Protein AF-A0A2W4PIM4-F1 (afdb_monomer)

pLDDT: mean 77.92, std 16.4, range [38.91, 94.19]

Nearest PDB structures (foldseek):
  1fr5-assembly1_B  TM=5.015E-01  e=7.555E-01  Enterobacteria phage fr
  3u0k-assembly1_A  TM=6.642E-01  e=1.536E+00  Entacmaea quadricolor
  5k36-assembly1_K  TM=4.890E-01  e=4.902E+00  Saccharomyces cerevisiae S288C

Radius of gyration: 30.77 Å; Cα contacts (8 Å, |Δi|>4): 155; chains: 1; bounding box: 42×58×90 Å

Secondary structure (DSSP, 8-state):
--SEE-SS-GGGGPEEEEPPPBTTBEEEEEEEEEEETTEEEEEEEEEEE-HHHHHTTTT-HHHHHHHHHHHHHHHHHHHHHHHHTEEEE--SSSPEEEEPPP---------------------------------

Structure (mmCIF, N/CA/C/O backbone):
data_AF-A0A2W4PIM4-F1
#
_entry.id   AF-A0A2W4PIM4-F1
#
loop_
_atom_site.group_PDB
_atom_site.id
_atom_site.type_symbol
_atom_site.label_atom_id
_atom_site.label_alt_id
_atom_site.label_comp_id
_atom_site.label_asym_id
_atom_site.label_entity_id
_atom_site.label_seq_id
_atom_site.pdbx_PDB_ins_code
_atom_site.Cartn_x
_atom_site.Cartn_y
_atom_site.Cartn_z
_atom_site.occupancy
_atom_site.B_iso_or_equiv
_atom_site.auth_seq_id
_atom_site.auth_comp_id
_atom_site.auth_asym_id
_atom_site.auth_atom_id
_atom_site.pdbx_PDB_model_num
ATOM 1 N N . MET A 1 1 ? -0.763 -4.754 21.483 1.00 58.66 1 MET A N 1
ATOM 2 C CA . MET A 1 1 ? -1.785 -4.996 20.444 1.00 58.66 1 MET A CA 1
ATOM 3 C C . MET A 1 1 ? -1.161 -4.667 19.103 1.00 58.66 1 MET A C 1
ATOM 5 O O . MET A 1 1 ? -0.475 -3.650 19.053 1.00 58.66 1 MET A O 1
ATOM 9 N N . PRO A 1 2 ? -1.316 -5.518 18.079 1.00 78.12 2 PRO A N 1
ATOM 10 C CA . PRO A 1 2 ? -0.790 -5.225 16.750 1.00 78.12 2 PRO A CA 1
ATOM 11 C C . PRO A 1 2 ? -1.452 -3.960 16.178 1.00 78.12 2 PRO A C 1
ATOM 13 O O . PRO A 1 2 ? -2.628 -3.700 16.434 1.00 78.12 2 PRO A O 1
ATOM 16 N N . LEU A 1 3 ? -0.684 -3.154 15.435 1.00 85.38 3 LEU A N 1
ATOM 17 C CA . LEU A 1 3 ? -1.203 -1.977 14.717 1.00 85.38 3 LEU A CA 1
ATOM 18 C C . LEU A 1 3 ? -2.030 -2.379 13.484 1.00 85.38 3 LEU A C 1
ATOM 20 O O . LEU A 1 3 ? -2.794 -1.573 12.964 1.00 85.38 3 LEU A O 1
ATOM 24 N N . ILE 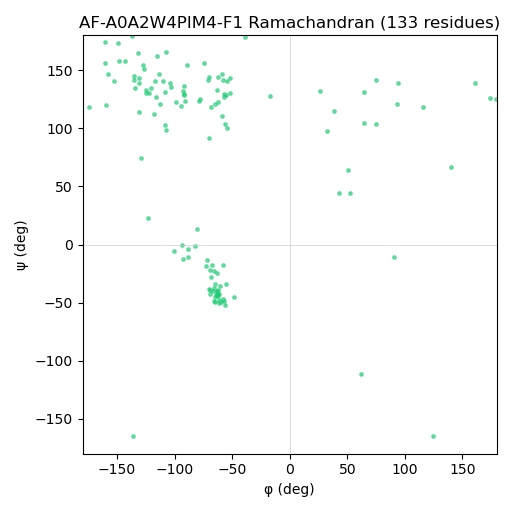A 1 4 ? -1.870 -3.617 13.014 1.00 88.69 4 ILE A N 1
ATOM 25 C CA . ILE A 1 4 ? -2.557 -4.178 11.854 1.00 88.69 4 ILE A CA 1
ATOM 26 C C . ILE A 1 4 ? -3.117 -5.536 12.275 1.00 88.69 4 ILE A C 1
ATOM 28 O O . ILE A 1 4 ? -2.351 -6.449 12.575 1.00 88.69 4 ILE A O 1
ATOM 32 N N . ASP A 1 5 ? -4.439 -5.642 12.313 1.00 88.31 5 ASP A N 1
ATOM 33 C CA . ASP A 1 5 ? -5.193 -6.829 12.716 1.00 88.31 5 ASP A CA 1
ATOM 34 C C . ASP A 1 5 ? -6.240 -7.141 11.637 1.00 88.31 5 ASP A C 1
ATOM 36 O O . ASP A 1 5 ? -7.415 -6.803 11.746 1.00 88.31 5 ASP A O 1
ATOM 40 N N . LEU A 1 6 ? -5.781 -7.686 10.509 1.00 87.56 6 LEU A N 1
ATOM 41 C CA . LEU A 1 6 ? -6.612 -7.912 9.325 1.00 87.56 6 LEU A CA 1
ATOM 42 C C . LEU A 1 6 ? -6.788 -9.414 9.052 1.00 87.56 6 LEU A C 1
ATOM 44 O O . LEU A 1 6 ? -5.849 -10.181 9.258 1.00 87.56 6 LEU A O 1
ATOM 48 N N . PRO A 1 7 ? -7.953 -9.841 8.523 1.00 85.75 7 PRO A N 1
ATOM 49 C CA . PRO A 1 7 ? -8.219 -11.245 8.192 1.00 85.75 7 PRO A CA 1
ATOM 50 C C . PRO A 1 7 ? -7.444 -11.736 6.957 1.00 85.75 7 PRO A C 1
ATOM 52 O O . PRO A 1 7 ? -7.398 -12.932 6.689 1.00 85.75 7 PRO A O 1
ATOM 55 N N . ARG A 1 8 ? -6.854 -10.814 6.189 1.00 87.75 8 ARG A N 1
ATOM 56 C CA . ARG A 1 8 ? -6.033 -11.077 4.999 1.00 87.75 8 ARG A CA 1
ATOM 57 C C . ARG A 1 8 ? -4.746 -10.270 5.097 1.00 87.75 8 ARG A C 1
ATOM 59 O O . ARG A 1 8 ? -4.678 -9.324 5.888 1.00 87.75 8 ARG A O 1
ATOM 66 N N . ALA A 1 9 ? -3.749 -10.612 4.285 1.00 88.56 9 ALA A N 1
ATOM 67 C CA . ALA A 1 9 ? -2.527 -9.825 4.223 1.00 88.56 9 ALA A CA 1
ATOM 68 C C . ALA A 1 9 ? -2.848 -8.379 3.813 1.00 88.56 9 ALA A C 1
ATOM 70 O O . ALA A 1 9 ? -3.761 -8.125 3.033 1.00 88.56 9 ALA A O 1
ATOM 71 N N . LEU A 1 10 ? -2.085 -7.412 4.332 1.00 88.44 10 LEU A N 1
ATOM 72 C CA . LEU A 1 10 ? -2.272 -5.992 4.003 1.00 88.44 10 LEU A CA 1
ATOM 73 C C . LEU A 1 10 ? -2.211 -5.742 2.484 1.00 88.44 10 LEU A C 1
ATOM 75 O O . LEU A 1 10 ? -2.905 -4.884 1.949 1.00 88.44 10 LEU A O 1
ATOM 79 N N . GLU A 1 11 ? -1.378 -6.526 1.813 1.00 90.38 11 GLU A N 1
ATOM 80 C CA . GLU A 1 11 ? -1.058 -6.442 0.394 1.00 90.38 11 GLU A CA 1
ATOM 81 C C . GLU A 1 11 ? -2.246 -6.834 -0.497 1.00 90.38 11 GLU A C 1
ATOM 83 O O . GLU A 1 11 ? -2.385 -6.285 -1.589 1.00 90.38 11 GLU A O 1
ATOM 88 N N . ASP A 1 12 ? -3.148 -7.695 -0.009 1.00 89.69 12 ASP A N 1
ATOM 89 C CA . ASP A 1 12 ? -4.390 -8.062 -0.705 1.00 89.69 12 ASP A CA 1
ATOM 90 C C . ASP A 1 12 ? -5.361 -6.880 -0.841 1.00 89.69 12 ASP A C 1
ATOM 92 O O . ASP A 1 12 ? -6.208 -6.869 -1.733 1.00 89.69 12 ASP A O 1
ATOM 96 N N . TYR A 1 13 ? -5.239 -5.864 0.018 1.00 89.62 13 TYR A N 1
ATOM 97 C CA . TYR A 1 13 ? -6.071 -4.658 -0.042 1.00 89.62 13 TYR A CA 1
ATOM 98 C C . TYR A 1 13 ? -5.481 -3.571 -0.947 1.00 89.62 13 TYR A C 1
ATOM 100 O O . TYR A 1 13 ? -6.095 -2.515 -1.121 1.00 89.62 13 TYR A O 1
ATOM 108 N N . PHE A 1 14 ? -4.288 -3.779 -1.509 1.00 92.19 14 PHE A N 1
ATOM 109 C CA . PHE A 1 14 ? -3.640 -2.777 -2.346 1.00 92.19 14 PHE A CA 1
ATOM 110 C C . PHE A 1 14 ? -4.227 -2.754 -3.757 1.00 92.19 14 PHE A C 1
ATOM 112 O O . PHE A 1 14 ? -4.187 -3.731 -4.502 1.00 92.19 14 PHE A O 1
ATOM 119 N N . ALA A 1 15 ? -4.697 -1.577 -4.161 1.00 91.81 15 ALA A N 1
ATOM 120 C CA . ALA A 1 15 ? -5.046 -1.274 -5.537 1.00 91.81 15 ALA A CA 1
ATOM 121 C C . ALA A 1 15 ? -3.829 -0.685 -6.260 1.00 91.81 15 ALA A C 1
ATOM 123 O O . ALA A 1 15 ? -3.262 0.329 -5.842 1.00 91.81 15 ALA A O 1
ATOM 124 N N . PHE A 1 16 ? -3.441 -1.317 -7.363 1.00 90.25 16 PHE A N 1
ATOM 125 C CA . PHE A 1 16 ? -2.322 -0.890 -8.196 1.00 90.25 16 PHE A CA 1
ATOM 126 C C . PHE A 1 16 ? -2.853 -0.201 -9.447 1.00 90.25 16 PHE A C 1
ATOM 128 O O . PHE A 1 16 ? -3.784 -0.697 -10.078 1.00 90.25 16 PHE A O 1
ATOM 135 N N . ALA A 1 17 ? -2.249 0.924 -9.817 1.00 89.62 17 ALA A N 1
ATOM 136 C CA . ALA A 1 17 ? -2.516 1.566 -11.097 1.00 89.62 17 ALA A CA 1
ATOM 137 C C . ALA A 1 17 ? -1.205 1.905 -11.800 1.00 89.62 17 ALA A C 1
ATOM 139 O O . ALA A 1 17 ? -0.255 2.383 -11.173 1.00 89.62 17 ALA A O 1
ATOM 140 N N . GLU A 1 18 ? -1.188 1.672 -13.104 1.00 86.94 18 GLU A N 1
ATOM 141 C CA . GLU A 1 18 ? -0.043 1.885 -13.980 1.00 86.94 18 GLU A CA 1
ATOM 142 C C . GLU A 1 18 ? -0.450 2.890 -15.056 1.00 86.94 18 GLU A C 1
ATOM 144 O O . GLU A 1 18 ? -1.542 2.798 -15.618 1.00 86.94 18 GLU A O 1
ATOM 149 N N . THR A 1 19 ? 0.403 3.872 -15.336 1.00 81.44 19 THR A N 1
ATOM 150 C CA . THR A 1 19 ? 0.200 4.766 -16.481 1.00 81.44 19 THR A CA 1
ATOM 151 C C . THR A 1 19 ? 0.865 4.192 -17.722 1.00 81.44 19 THR A C 1
ATOM 153 O O . THR A 1 19 ? 1.886 3.508 -17.618 1.00 81.44 19 THR A O 1
ATOM 156 N N . GLU A 1 20 ? 0.359 4.560 -18.899 1.00 74.62 20 GLU A N 1
ATOM 157 C CA . GLU A 1 20 ? 0.973 4.177 -20.170 1.00 74.62 20 GLU A CA 1
ATOM 158 C C . GLU A 1 20 ? 2.473 4.529 -20.225 1.00 74.62 20 GLU A C 1
ATOM 160 O O . GLU A 1 20 ? 2.900 5.561 -19.684 1.00 74.62 20 GLU A O 1
ATOM 165 N N . PRO A 1 21 ? 3.295 3.677 -20.864 1.00 72.88 21 PRO A N 1
ATOM 166 C CA . PRO A 1 21 ? 4.713 3.939 -21.045 1.00 72.88 21 PRO A CA 1
ATOM 167 C C . PRO A 1 21 ? 4.935 5.193 -21.884 1.00 72.88 21 PRO A C 1
ATOM 169 O O . PRO A 1 21 ? 4.505 5.297 -23.030 1.00 72.88 21 PRO A O 1
ATOM 172 N N . THR A 1 22 ? 5.657 6.151 -21.307 1.00 78.12 22 THR A N 1
ATOM 173 C CA . THR A 1 22 ? 6.078 7.369 -22.004 1.00 78.12 22 THR A CA 1
ATOM 174 C C . THR A 1 22 ? 7.573 7.321 -22.301 1.00 78.12 22 THR A C 1
ATOM 176 O O . THR A 1 22 ? 8.322 6.569 -21.679 1.00 78.12 22 THR A O 1
ATOM 179 N N . ARG A 1 23 ? 8.061 8.211 -23.177 1.00 76.75 23 ARG A N 1
ATOM 180 C CA . ARG A 1 23 ? 9.510 8.385 -23.419 1.00 76.75 23 ARG A CA 1
ATOM 181 C C . ARG A 1 23 ? 10.310 8.744 -22.157 1.00 76.75 23 ARG A C 1
ATOM 183 O O . ARG A 1 23 ? 11.530 8.635 -22.167 1.00 76.75 23 ARG A O 1
ATOM 190 N N . ARG A 1 24 ? 9.645 9.206 -21.091 1.00 78.88 24 ARG A N 1
ATOM 191 C CA . ARG A 1 24 ? 10.272 9.542 -19.804 1.00 78.88 24 ARG A CA 1
ATOM 192 C C . ARG A 1 24 ? 10.270 8.377 -18.812 1.00 78.88 24 ARG A C 1
ATOM 194 O O . ARG A 1 24 ? 10.996 8.455 -17.829 1.00 78.88 24 ARG A O 1
ATOM 201 N N . GLY A 1 25 ? 9.515 7.314 -19.088 1.00 83.38 25 GLY A N 1
ATOM 202 C CA . GLY A 1 25 ? 9.312 6.182 -18.191 1.00 83.38 25 GLY A CA 1
ATOM 203 C C . GLY A 1 25 ? 7.838 5.909 -17.913 1.00 83.38 25 GLY A C 1
ATOM 204 O O . GLY A 1 25 ? 6.944 6.412 -18.611 1.00 83.38 25 GLY A O 1
ATOM 205 N N . ARG A 1 26 ? 7.600 5.107 -16.875 1.00 86.50 26 ARG A N 1
ATOM 206 C CA . ARG A 1 26 ? 6.273 4.703 -16.396 1.00 86.50 26 ARG A CA 1
ATOM 207 C C . ARG A 1 26 ? 6.035 5.211 -14.981 1.00 86.50 26 ARG A C 1
ATOM 209 O O . ARG A 1 26 ? 6.941 5.201 -14.146 1.00 86.50 26 ARG A O 1
ATOM 216 N N . ARG A 1 27 ? 4.810 5.656 -14.700 1.00 88.56 27 ARG A N 1
ATOM 217 C CA . ARG A 1 27 ? 4.370 5.998 -13.345 1.00 88.56 27 ARG A CA 1
ATOM 218 C C . ARG A 1 27 ? 3.473 4.901 -12.811 1.00 88.56 27 ARG A C 1
ATOM 220 O O . ARG A 1 27 ? 2.595 4.398 -13.505 1.00 88.56 27 ARG A O 1
ATOM 227 N N . PHE A 1 28 ? 3.680 4.600 -11.545 1.00 90.25 28 PHE A N 1
ATOM 228 C CA . PHE A 1 28 ? 2.929 3.603 -10.816 1.00 90.25 28 PHE A CA 1
ATOM 229 C C . PHE A 1 28 ? 2.370 4.220 -9.549 1.00 90.25 28 PHE A C 1
ATOM 231 O O . PHE A 1 28 ? 2.962 5.133 -8.958 1.00 90.25 28 PHE A O 1
ATOM 238 N N . SER A 1 29 ? 1.236 3.687 -9.118 1.00 92.50 29 SER A N 1
ATOM 239 C CA . SER A 1 29 ? 0.648 4.025 -7.835 1.00 92.50 29 SER A CA 1
ATOM 240 C C . SER A 1 29 ? 0.179 2.781 -7.107 1.00 92.50 29 SER A C 1
ATOM 242 O O . SER A 1 29 ? -0.347 1.856 -7.727 1.00 92.50 29 SER A O 1
ATOM 244 N N . ILE A 1 30 ? 0.378 2.782 -5.793 1.00 94.19 30 ILE A N 1
ATOM 245 C CA . ILE A 1 30 ? -0.167 1.790 -4.871 1.00 94.19 30 ILE A CA 1
ATOM 246 C C . ILE A 1 30 ? -1.105 2.538 -3.940 1.00 94.19 30 ILE A C 1
ATOM 248 O O . ILE A 1 30 ? -0.722 3.557 -3.363 1.00 94.19 30 ILE A O 1
ATOM 252 N N . THR A 1 31 ? -2.335 2.058 -3.830 1.00 94.19 31 THR A N 1
ATOM 253 C CA . THR A 1 31 ? -3.382 2.691 -3.036 1.00 94.19 31 THR A CA 1
ATOM 254 C C . THR A 1 31 ? -3.935 1.691 -2.033 1.00 94.19 31 THR A C 1
ATOM 256 O O . THR A 1 31 ? -4.310 0.590 -2.416 1.00 94.19 31 THR A O 1
ATOM 259 N N . LEU A 1 32 ? -4.024 2.084 -0.765 1.00 94.12 32 LEU A N 1
ATOM 260 C CA . LEU A 1 32 ? -4.744 1.356 0.275 1.00 94.12 32 LEU A CA 1
ATOM 261 C C . LEU A 1 32 ? -6.016 2.139 0.632 1.00 94.12 32 LEU A C 1
ATOM 263 O O . LEU A 1 32 ? -5.913 3.150 1.335 1.00 94.12 32 LEU A O 1
ATOM 267 N N . PRO A 1 33 ? -7.201 1.725 0.155 1.00 93.88 33 PRO A N 1
ATOM 268 C CA . PRO A 1 33 ? -8.465 2.274 0.629 1.00 93.88 33 PRO A CA 1
ATOM 269 C C . PRO A 1 33 ? -8.756 1.793 2.057 1.00 93.88 33 PRO A C 1
ATOM 271 O O . PRO A 1 33 ? -8.493 0.639 2.392 1.00 93.88 33 PRO A O 1
ATOM 274 N N . TYR A 1 34 ? -9.312 2.666 2.894 1.00 93.31 34 TYR A N 1
ATOM 275 C CA . TYR A 1 34 ? -9.698 2.331 4.265 1.00 93.31 34 TYR A CA 1
ATOM 276 C C . TYR A 1 34 ? -10.920 3.133 4.721 1.00 93.31 34 TYR A C 1
ATOM 278 O O . TYR A 1 34 ? -11.215 4.209 4.197 1.00 93.31 34 TYR A O 1
ATOM 286 N N . LEU A 1 35 ? -11.625 2.618 5.726 1.00 92.38 35 LEU A N 1
ATOM 287 C CA . LEU A 1 35 ? -12.749 3.302 6.367 1.00 92.38 35 LEU A CA 1
ATOM 288 C C . LEU A 1 35 ? -12.292 3.973 7.664 1.00 92.38 35 LEU A C 1
ATOM 290 O O . LEU A 1 35 ? -11.798 3.298 8.559 1.00 92.38 35 LEU A O 1
ATOM 294 N N . SER A 1 36 ? -12.480 5.283 7.793 1.00 89.81 36 SER A N 1
ATOM 295 C CA . SER A 1 36 ? -12.276 6.038 9.034 1.00 89.81 36 SER A CA 1
ATOM 296 C C . SER A 1 36 ? -13.634 6.428 9.610 1.00 89.81 36 SER A C 1
ATOM 298 O O . SER A 1 36 ? -14.276 7.369 9.133 1.00 89.81 36 SER A O 1
ATOM 300 N N . GLY A 1 37 ? -14.114 5.658 10.589 1.00 86.69 37 GLY A N 1
ATOM 301 C CA . GLY A 1 37 ? -15.510 5.729 11.023 1.00 86.69 37 GLY A CA 1
ATOM 302 C C . G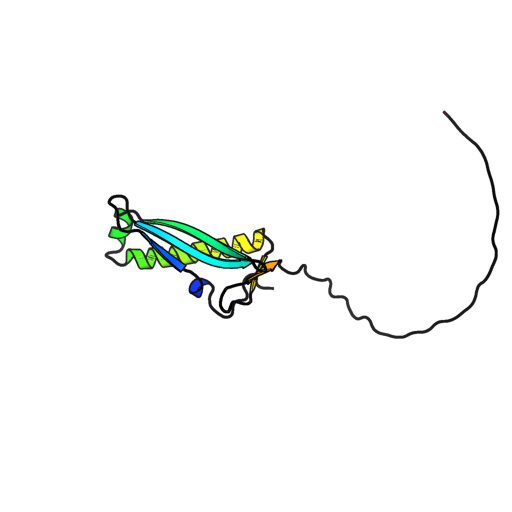LY A 1 37 ? -16.449 5.360 9.871 1.00 86.69 37 GLY A C 1
ATOM 303 O O . GLY A 1 37 ? -16.457 4.216 9.422 1.00 86.69 37 GLY A O 1
ATOM 304 N N . GLU A 1 38 ? -17.205 6.338 9.373 1.00 87.50 38 GLU A N 1
ATOM 305 C CA . GLU A 1 38 ? -18.120 6.187 8.228 1.00 87.50 38 GLU A CA 1
ATOM 306 C C . GLU A 1 38 ? -17.533 6.720 6.909 1.00 87.50 38 GLU A C 1
ATOM 308 O O . GLU A 1 38 ? -18.134 6.568 5.845 1.00 87.50 38 GLU A O 1
ATOM 313 N N . LYS A 1 39 ? -16.352 7.351 6.950 1.00 91.50 39 LYS A N 1
ATOM 314 C CA . LYS A 1 39 ? -15.738 7.973 5.775 1.00 91.50 39 LYS A CA 1
ATOM 315 C C . LYS A 1 39 ? -14.800 7.000 5.066 1.00 91.50 39 LYS A C 1
ATOM 317 O O . LYS A 1 39 ? -13.872 6.477 5.677 1.00 91.50 39 LYS A O 1
ATOM 322 N N . LEU A 1 40 ? -14.978 6.842 3.756 1.00 92.75 40 LEU A N 1
ATOM 323 C CA . LEU A 1 40 ? -13.994 6.196 2.891 1.00 92.75 40 LEU A CA 1
ATOM 324 C C . LEU A 1 40 ? -12.843 7.162 2.585 1.00 92.75 40 LEU A C 1
ATOM 326 O O . LEU A 1 40 ? -13.063 8.266 2.081 1.00 92.75 40 LEU A O 1
ATOM 330 N N . ASP A 1 41 ? -11.621 6.732 2.863 1.00 93.00 41 ASP A N 1
ATOM 331 C CA . ASP A 1 41 ? -10.397 7.477 2.583 1.00 93.00 41 ASP A CA 1
ATOM 332 C C . ASP A 1 41 ? -9.329 6.534 1.995 1.00 93.00 41 ASP A C 1
ATOM 334 O O . ASP A 1 41 ? -9.600 5.349 1.757 1.00 93.00 41 ASP A O 1
ATOM 338 N N . ARG A 1 42 ? -8.140 7.047 1.659 1.00 93.62 42 ARG A N 1
ATOM 339 C CA . ARG A 1 42 ? -7.092 6.228 1.031 1.00 93.62 42 ARG A CA 1
ATOM 340 C C . ARG A 1 42 ? -5.686 6.732 1.322 1.00 93.62 42 ARG A C 1
ATOM 342 O O . ARG A 1 42 ? -5.411 7.925 1.233 1.00 93.62 42 ARG A O 1
ATOM 349 N N . LEU A 1 43 ? -4.766 5.800 1.552 1.00 93.25 43 LEU A N 1
ATOM 350 C CA . LEU A 1 43 ? -3.331 6.073 1.488 1.00 93.25 43 LEU A CA 1
ATOM 351 C C . LEU A 1 43 ? -2.841 5.779 0.077 1.00 93.25 43 LEU A C 1
ATOM 353 O O . LEU A 1 43 ? -3.204 4.756 -0.496 1.00 93.25 43 LEU A O 1
ATOM 357 N N . GLN A 1 44 ? -2.012 6.657 -0.479 1.00 93.06 44 GLN A N 1
ATOM 358 C CA . GLN A 1 44 ? -1.493 6.489 -1.830 1.00 93.06 44 GLN A CA 1
ATOM 359 C C . GLN A 1 44 ? 0.006 6.756 -1.882 1.00 93.06 44 GLN A C 1
ATOM 361 O O . GLN A 1 44 ? 0.492 7.751 -1.346 1.00 93.06 44 GLN A O 1
ATOM 366 N N . TRP A 1 45 ? 0.725 5.876 -2.569 1.00 92.06 45 TRP A N 1
ATOM 367 C CA . TRP A 1 45 ? 2.153 5.991 -2.817 1.00 92.06 45 TRP A CA 1
ATOM 368 C C . TRP A 1 45 ? 2.423 5.990 -4.316 1.00 92.06 45 TRP A C 1
ATOM 370 O O . TRP A 1 45 ? 1.966 5.101 -5.033 1.00 92.06 45 TRP A O 1
ATOM 380 N N . TRP A 1 46 ? 3.205 6.961 -4.782 1.00 91.00 46 TRP A N 1
ATOM 381 C CA . TRP A 1 46 ? 3.577 7.106 -6.187 1.00 91.00 46 TRP A CA 1
ATOM 382 C C . TRP A 1 46 ? 5.053 6.800 -6.387 1.00 91.00 46 TRP A C 1
ATOM 384 O O . TRP A 1 46 ? 5.897 7.204 -5.586 1.00 91.00 46 TRP A O 1
ATOM 394 N N . TYR A 1 47 ? 5.374 6.123 -7.482 1.00 88.12 47 TYR A N 1
ATOM 395 C CA . TYR A 1 47 ? 6.755 5.933 -7.905 1.00 88.12 47 TYR A CA 1
ATOM 396 C C . TYR A 1 47 ? 6.872 5.982 -9.426 1.00 88.12 47 TYR A C 1
ATOM 398 O O . TYR A 1 47 ? 5.899 5.816 -10.164 1.00 88.12 47 TYR A O 1
ATOM 406 N N . HIS A 1 48 ? 8.077 6.282 -9.891 1.00 88.00 48 HIS A N 1
ATOM 407 C CA . HIS A 1 48 ? 8.399 6.416 -11.301 1.00 88.00 48 HIS A CA 1
ATOM 408 C C . HIS A 1 48 ? 9.558 5.486 -11.625 1.00 88.00 48 HIS A C 1
ATOM 410 O O . HIS A 1 48 ? 10.541 5.473 -10.888 1.00 88.00 48 HIS A O 1
ATOM 416 N N . VAL A 1 49 ? 9.428 4.739 -12.717 1.00 85.31 49 VAL A N 1
ATOM 417 C CA . VAL A 1 49 ? 10.474 3.856 -13.234 1.00 85.31 49 VAL A CA 1
ATOM 418 C C . VAL A 1 49 ? 10.945 4.433 -14.557 1.00 85.31 49 VAL A C 1
ATOM 420 O O . VAL A 1 49 ? 10.152 4.636 -15.483 1.00 85.31 49 VAL A O 1
ATOM 423 N N . THR A 1 50 ? 12.234 4.742 -14.631 1.00 85.50 50 THR A N 1
ATOM 424 C CA . THR A 1 50 ? 12.861 5.237 -15.856 1.00 85.50 50 THR A CA 1
ATOM 425 C C . THR A 1 50 ? 13.050 4.101 -16.869 1.00 85.50 50 THR A C 1
ATOM 427 O O . THR A 1 50 ? 13.168 2.936 -16.491 1.00 85.50 50 THR A O 1
ATOM 430 N N . PRO A 1 51 ? 13.138 4.402 -18.175 1.00 81.75 51 PRO A N 1
ATOM 431 C CA . PRO A 1 51 ? 13.368 3.368 -19.183 1.00 81.75 51 PRO A CA 1
ATOM 432 C C . PRO A 1 51 ? 14.725 2.662 -19.021 1.00 81.75 51 PRO A C 1
ATOM 434 O O . PRO A 1 51 ? 14.871 1.522 -19.448 1.00 81.75 51 PRO A O 1
ATOM 437 N N . ALA A 1 52 ? 15.721 3.304 -18.401 1.00 82.94 52 ALA A N 1
ATOM 438 C CA . ALA A 1 52 ? 16.998 2.667 -18.075 1.00 82.94 52 ALA A CA 1
ATOM 439 C C . ALA A 1 52 ? 16.842 1.607 -16.971 1.00 82.94 52 ALA A C 1
ATOM 441 O O . ALA A 1 52 ? 17.376 0.509 -17.087 1.00 82.94 52 ALA A O 1
ATOM 442 N N . GLU A 1 53 ? 16.064 1.917 -15.931 1.00 79.94 53 GLU A N 1
ATOM 443 C CA . GLU A 1 53 ? 15.726 0.983 -14.852 1.00 79.94 53 GLU A CA 1
ATOM 444 C C . GLU A 1 53 ? 14.895 -0.203 -15.349 1.00 79.94 53 GLU A C 1
ATOM 446 O O . GLU A 1 53 ? 15.056 -1.318 -14.865 1.00 79.94 53 GLU A O 1
ATOM 451 N N . GLU A 1 54 ? 14.028 0.020 -16.335 1.00 78.19 54 GLU A N 1
ATOM 452 C CA . GLU A 1 54 ? 13.231 -1.046 -16.937 1.00 78.19 54 GLU A CA 1
ATOM 453 C C . GLU A 1 54 ? 14.084 -2.026 -17.760 1.00 78.19 54 GLU A C 1
ATOM 455 O O . GLU A 1 54 ? 13.892 -3.239 -17.688 1.00 78.19 54 GLU A O 1
ATOM 460 N N . GLN A 1 55 ? 15.076 -1.507 -18.489 1.00 78.56 55 GLN A N 1
ATOM 461 C CA . GLN A 1 55 ? 16.009 -2.313 -19.282 1.00 78.56 55 GLN A CA 1
ATOM 462 C C . GLN A 1 55 ? 16.964 -3.155 -18.422 1.00 78.56 55 GLN A C 1
ATOM 464 O O . GLN A 1 55 ? 17.461 -4.166 -18.902 1.00 78.56 55 GLN A O 1
ATOM 469 N N . MET A 1 56 ? 17.198 -2.791 -17.154 1.00 79.12 56 MET A N 1
ATOM 470 C CA . MET A 1 56 ? 18.092 -3.540 -16.255 1.00 79.12 56 MET A CA 1
ATOM 471 C C . MET A 1 56 ? 17.589 -4.937 -15.867 1.00 79.12 56 MET A C 1
ATOM 473 O O . MET A 1 56 ? 18.373 -5.730 -15.355 1.00 79.12 56 MET A O 1
ATOM 477 N N . PHE A 1 57 ? 16.300 -5.232 -16.048 1.00 74.56 57 PHE A N 1
ATOM 478 C CA . PHE A 1 57 ? 15.691 -6.479 -15.575 1.00 74.56 57 PHE A CA 1
ATOM 479 C C . PHE A 1 57 ? 15.032 -7.292 -16.701 1.00 74.56 57 PHE A C 1
ATOM 481 O O . PHE A 1 57 ? 14.126 -8.072 -16.410 1.00 74.56 57 PHE A O 1
ATOM 488 N N . ASP A 1 58 ? 15.433 -7.090 -17.964 1.00 66.88 58 ASP A N 1
ATOM 489 C CA . ASP A 1 58 ? 15.059 -7.922 -19.129 1.00 66.88 58 ASP A CA 1
ATOM 490 C C . ASP A 1 58 ? 13.566 -8.338 -19.178 1.00 66.88 58 ASP A C 1
ATOM 492 O O . ASP A 1 58 ? 13.215 -9.492 -19.410 1.00 66.88 58 ASP A O 1
ATOM 496 N N . GLY A 1 59 ? 12.652 -7.395 -18.912 1.00 69.00 59 GLY A N 1
ATOM 497 C CA . GLY A 1 59 ? 11.198 -7.634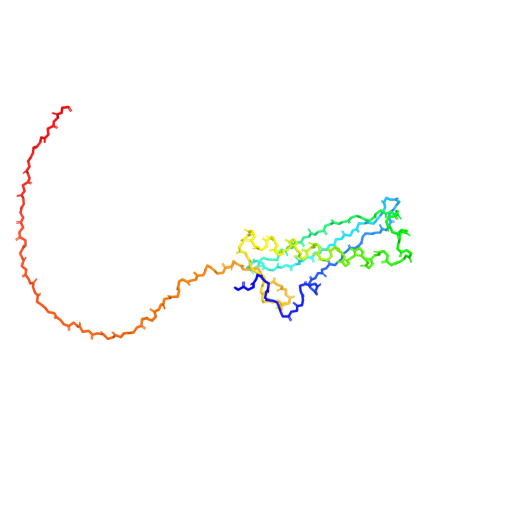 -18.936 1.00 69.00 59 GLY A CA 1
ATOM 498 C C . GLY A 1 59 ? 10.558 -8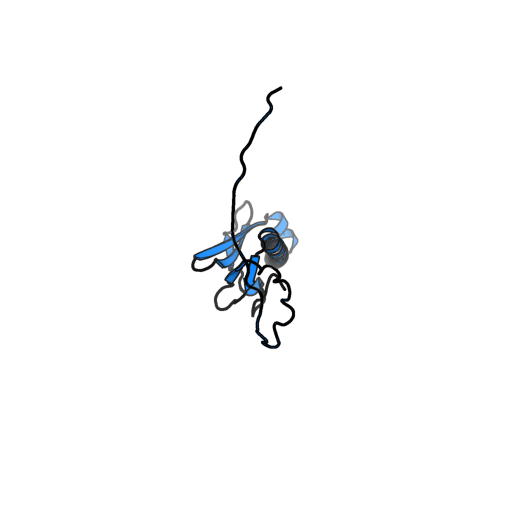.068 -17.606 1.00 69.00 59 GLY A C 1
ATOM 499 O O . GLY A 1 59 ? 9.337 -7.994 -17.476 1.00 69.00 59 GLY A O 1
ATOM 500 N N . HIS A 1 60 ? 11.343 -8.407 -16.579 1.00 75.12 60 HIS A N 1
ATOM 501 C CA . HIS A 1 60 ? 10.866 -8.679 -15.209 1.00 75.12 60 HIS A CA 1
ATOM 502 C C . HIS A 1 60 ? 10.899 -7.452 -14.284 1.00 75.12 60 HIS A C 1
ATOM 504 O O . HIS A 1 60 ? 10.488 -7.532 -13.124 1.00 75.12 60 HIS A O 1
ATOM 510 N N . ALA A 1 61 ? 11.345 -6.302 -14.800 1.00 75.06 61 ALA A N 1
ATOM 511 C CA . ALA A 1 61 ? 11.503 -5.055 -14.053 1.00 75.06 61 ALA A CA 1
ATOM 512 C C . ALA A 1 61 ? 10.265 -4.698 -13.231 1.00 75.06 61 ALA A C 1
ATOM 514 O O . ALA A 1 61 ? 10.360 -4.362 -12.055 1.00 75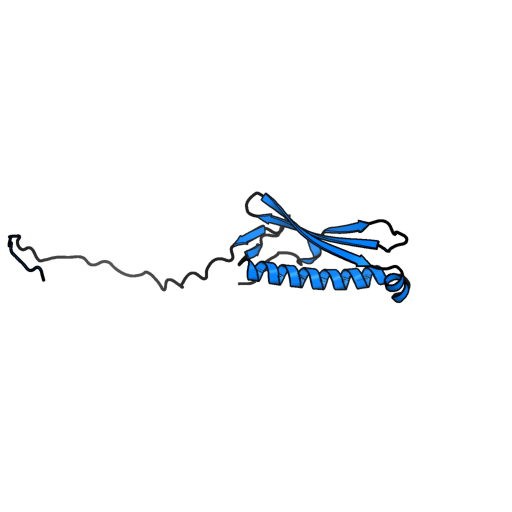.06 61 ALA A O 1
ATOM 515 N N . LEU A 1 62 ? 9.090 -4.815 -13.848 1.00 77.75 62 LEU A N 1
ATOM 516 C CA . LEU A 1 62 ? 7.825 -4.406 -13.249 1.00 77.75 62 LEU A CA 1
ATOM 517 C C . LEU A 1 62 ? 7.489 -5.209 -11.993 1.00 77.75 62 LEU A C 1
ATOM 519 O O . LEU A 1 62 ? 7.043 -4.627 -11.008 1.00 77.75 62 LEU A O 1
ATOM 523 N N . VAL A 1 63 ? 7.752 -6.518 -12.001 1.00 84.19 63 VAL A N 1
ATOM 524 C CA . VAL A 1 63 ? 7.511 -7.384 -10.839 1.00 84.19 63 VAL A CA 1
ATOM 525 C C . VAL A 1 63 ? 8.441 -6.982 -9.696 1.00 84.19 63 VAL A C 1
ATOM 527 O O . VAL A 1 63 ? 7.972 -6.701 -8.597 1.00 84.19 63 VAL A O 1
ATOM 530 N N . VAL A 1 64 ? 9.735 -6.822 -9.983 1.00 85.69 64 VAL A N 1
ATOM 531 C CA . VAL A 1 64 ? 10.745 -6.441 -8.981 1.00 85.69 64 VAL A CA 1
ATOM 532 C C . VAL A 1 64 ? 10.462 -5.056 -8.388 1.00 85.69 64 VAL A C 1
ATOM 534 O O . VAL A 1 64 ? 10.549 -4.857 -7.174 1.00 85.69 64 VAL A O 1
ATOM 537 N N . PHE A 1 65 ? 10.114 -4.072 -9.224 1.00 86.69 65 PHE A N 1
ATOM 538 C CA . PHE A 1 65 ? 9.766 -2.731 -8.751 1.00 86.69 65 PHE A CA 1
ATOM 539 C C . PHE A 1 65 ? 8.481 -2.737 -7.931 1.00 86.69 65 PHE A C 1
ATOM 541 O O . PHE A 1 65 ? 8.417 -2.039 -6.917 1.00 86.69 65 PHE A O 1
ATOM 548 N N . ARG A 1 66 ? 7.496 -3.553 -8.317 1.00 87.44 66 ARG A N 1
ATOM 549 C CA . ARG A 1 66 ? 6.249 -3.706 -7.572 1.00 87.44 66 ARG A CA 1
ATOM 550 C C . ARG A 1 66 ? 6.488 -4.318 -6.197 1.00 87.44 66 ARG A C 1
ATOM 552 O O . ARG A 1 66 ? 6.040 -3.726 -5.223 1.00 87.44 66 ARG A O 1
ATOM 559 N N . GLU A 1 67 ? 7.227 -5.419 -6.092 1.00 89.75 67 GLU A N 1
ATOM 560 C CA . GLU A 1 67 ? 7.557 -6.053 -4.803 1.00 89.75 67 GLU A CA 1
ATOM 561 C C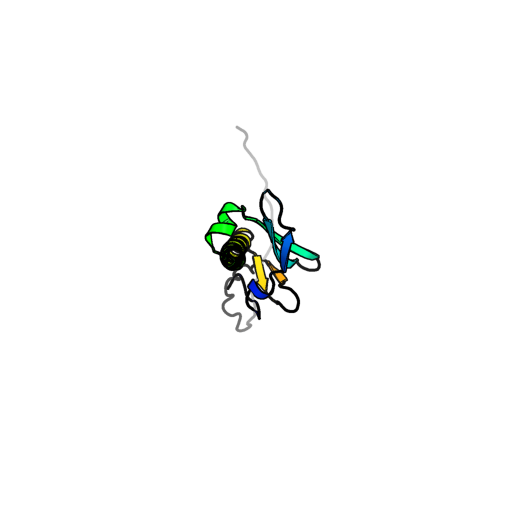 . GLU A 1 67 ? 8.282 -5.077 -3.866 1.00 89.75 67 GLU A C 1
ATOM 563 O O . GLU A 1 67 ? 7.880 -4.874 -2.718 1.00 89.75 67 GLU A O 1
ATOM 568 N N . ARG A 1 68 ? 9.294 -4.369 -4.382 1.00 90.00 68 ARG A N 1
ATOM 569 C CA . ARG A 1 68 ? 10.022 -3.346 -3.612 1.00 90.00 68 ARG A CA 1
ATOM 570 C C . ARG A 1 68 ? 9.124 -2.191 -3.178 1.00 90.00 68 ARG A C 1
ATOM 572 O O . ARG A 1 68 ? 9.285 -1.657 -2.078 1.00 90.00 68 ARG A O 1
ATOM 579 N N . ALA A 1 69 ? 8.212 -1.759 -4.045 1.00 90.88 69 ALA A N 1
ATOM 580 C CA . ALA A 1 69 ? 7.282 -0.683 -3.740 1.00 90.88 69 ALA A CA 1
ATOM 581 C C . ALA A 1 69 ? 6.241 -1.117 -2.697 1.00 90.88 69 ALA A C 1
ATOM 583 O O . ALA A 1 69 ? 5.946 -0.335 -1.795 1.00 90.88 69 ALA A O 1
ATOM 584 N N . VAL A 1 70 ? 5.757 -2.360 -2.763 1.00 91.44 70 VAL A N 1
ATOM 585 C CA . VAL A 1 70 ? 4.870 -2.970 -1.760 1.00 91.44 70 VAL A CA 1
ATOM 586 C C . VAL A 1 70 ? 5.541 -2.995 -0.392 1.00 91.44 70 VAL A C 1
ATOM 588 O O . VAL A 1 70 ? 4.964 -2.500 0.576 1.00 91.44 70 VAL A O 1
ATOM 591 N N . GLU A 1 71 ? 6.784 -3.469 -0.308 1.00 92.75 71 GLU A N 1
ATOM 592 C CA . GLU A 1 71 ? 7.514 -3.530 0.961 1.00 92.75 71 GLU A CA 1
ATOM 593 C C . GLU A 1 71 ? 7.726 -2.131 1.566 1.00 92.75 71 GLU A C 1
ATOM 595 O O . GLU A 1 71 ? 7.511 -1.906 2.762 1.00 92.75 71 GLU A O 1
ATOM 600 N N . ARG A 1 72 ? 8.093 -1.150 0.731 1.00 92.75 72 ARG A N 1
ATOM 601 C CA . ARG A 1 72 ? 8.231 0.250 1.163 1.00 92.75 72 ARG A CA 1
ATOM 602 C C . ARG A 1 72 ? 6.907 0.841 1.627 1.00 92.75 72 ARG A C 1
ATOM 604 O O . ARG A 1 72 ? 6.880 1.522 2.652 1.00 92.75 72 ARG A O 1
ATOM 611 N N . PHE A 1 73 ? 5.826 0.583 0.896 1.00 93.50 73 PHE A N 1
ATOM 612 C CA . PHE A 1 73 ? 4.510 1.104 1.237 1.00 93.50 73 PHE A CA 1
ATOM 613 C C . PHE A 1 73 ? 3.990 0.491 2.536 1.00 93.50 73 PHE A C 1
ATOM 615 O O . PHE A 1 73 ? 3.506 1.221 3.397 1.00 93.50 73 PHE A O 1
ATOM 622 N N . ARG A 1 74 ? 4.200 -0.811 2.750 1.00 93.00 74 ARG A N 1
ATOM 623 C CA . ARG A 1 74 ? 3.891 -1.480 4.017 1.00 93.00 74 ARG A CA 1
ATOM 624 C C . ARG A 1 74 ? 4.606 -0.823 5.198 1.00 93.00 74 ARG A C 1
ATOM 626 O O . ARG A 1 74 ? 3.946 -0.424 6.153 1.00 93.00 74 ARG A O 1
ATOM 633 N N . ARG A 1 75 ? 5.928 -0.635 5.114 1.00 92.81 75 ARG A N 1
ATOM 634 C CA . ARG A 1 75 ? 6.696 0.046 6.178 1.00 92.81 75 ARG A CA 1
ATOM 635 C C . ARG A 1 75 ? 6.218 1.480 6.405 1.00 92.81 75 ARG A C 1
ATOM 637 O O . ARG A 1 75 ? 6.221 1.968 7.534 1.00 92.81 75 ARG A O 1
ATOM 644 N N . HIS A 1 76 ? 5.822 2.171 5.336 1.00 92.88 76 HIS A N 1
ATOM 645 C CA . HIS A 1 76 ? 5.252 3.508 5.441 1.00 92.88 76 HIS A CA 1
ATOM 646 C C . HIS A 1 76 ? 3.915 3.503 6.187 1.00 92.88 76 HIS A C 1
ATOM 648 O O . HIS A 1 76 ? 3.736 4.331 7.076 1.00 92.88 76 HIS A O 1
ATOM 654 N N . ILE A 1 77 ? 3.020 2.563 5.875 1.00 92.19 77 ILE A N 1
ATOM 655 C CA . ILE A 1 77 ? 1.732 2.396 6.561 1.00 92.19 77 ILE A CA 1
ATOM 656 C C . ILE A 1 77 ? 1.957 2.071 8.037 1.00 92.19 77 ILE A C 1
ATOM 658 O O . ILE A 1 77 ? 1.370 2.724 8.891 1.00 92.19 77 ILE A O 1
ATOM 662 N N . GLU A 1 78 ? 2.841 1.123 8.353 1.00 91.88 78 GLU A N 1
ATOM 663 C CA . GLU A 1 78 ? 3.175 0.756 9.737 1.00 91.88 78 GLU A CA 1
ATOM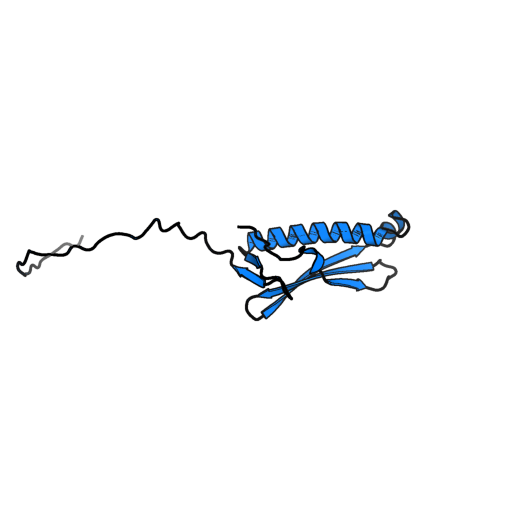 664 C C . GLU A 1 78 ? 3.672 1.973 10.534 1.00 91.88 78 GLU A C 1
ATOM 666 O O . GLU A 1 78 ? 3.151 2.271 11.610 1.00 91.88 78 GLU A O 1
ATOM 671 N N . ARG A 1 79 ? 4.616 2.740 9.970 1.00 92.56 79 ARG A N 1
ATOM 672 C CA . ARG A 1 79 ? 5.113 3.977 10.590 1.00 92.56 79 ARG A CA 1
ATOM 673 C C . ARG A 1 79 ? 4.021 5.039 10.721 1.00 92.56 79 ARG A C 1
ATOM 675 O O . ARG A 1 79 ? 3.959 5.734 11.730 1.00 92.56 79 ARG A O 1
ATOM 682 N N . TRP A 1 80 ? 3.177 5.193 9.706 1.00 93.00 80 TRP A N 1
ATOM 683 C CA . TRP A 1 80 ? 2.076 6.151 9.732 1.00 93.00 80 TRP A CA 1
ATOM 684 C C . TRP A 1 80 ? 1.055 5.797 10.823 1.00 93.00 80 TRP A C 1
ATOM 686 O O . TRP A 1 80 ? 0.665 6.680 11.585 1.00 93.00 80 TRP A O 1
ATOM 696 N N . LEU A 1 81 ? 0.694 4.520 10.973 1.00 91.50 81 LEU A N 1
ATOM 697 C CA . LEU A 1 81 ? -0.189 4.039 12.041 1.00 91.50 81 LEU A CA 1
ATOM 698 C C . LEU A 1 81 ? 0.410 4.283 13.429 1.00 91.50 81 LEU A C 1
ATOM 700 O O . LEU A 1 81 ? -0.289 4.751 14.329 1.00 91.50 81 LEU A O 1
ATOM 704 N N . GLU A 1 82 ? 1.709 4.021 13.592 1.00 90.38 82 GLU A N 1
ATOM 705 C CA . GLU A 1 82 ? 2.420 4.244 14.852 1.00 90.38 82 GLU A CA 1
ATOM 706 C C . GLU A 1 82 ? 2.405 5.724 15.263 1.00 90.38 82 GLU A C 1
ATOM 708 O O . GLU A 1 82 ? 2.011 6.051 16.387 1.00 90.38 82 GLU A O 1
ATOM 713 N N . ILE A 1 83 ? 2.770 6.620 14.340 1.00 91.38 83 ILE A N 1
ATOM 714 C CA . ILE A 1 83 ? 2.821 8.070 14.584 1.00 91.38 83 ILE A CA 1
ATOM 715 C C . ILE A 1 83 ? 1.430 8.618 14.912 1.00 91.38 83 ILE A C 1
ATOM 717 O O . ILE A 1 83 ? 1.281 9.399 15.850 1.00 91.38 83 ILE A O 1
ATOM 721 N N . ASN A 1 84 ? 0.404 8.188 14.174 1.00 89.12 84 ASN A N 1
ATOM 722 C CA . ASN A 1 84 ? -0.964 8.668 14.367 1.00 89.12 84 ASN A CA 1
ATOM 723 C C . ASN A 1 84 ? -1.701 7.952 15.509 1.00 89.12 84 ASN A C 1
ATOM 725 O O . ASN A 1 84 ? -2.849 8.293 15.788 1.00 89.12 84 ASN A O 1
ATOM 729 N N . ARG A 1 85 ? -1.064 6.979 16.185 1.00 89.44 85 ARG A N 1
ATOM 730 C CA . ARG A 1 85 ? -1.680 6.140 17.231 1.00 89.44 85 ARG A CA 1
ATOM 731 C C . ARG A 1 85 ? -2.976 5.490 16.743 1.00 89.44 85 ARG A C 1
ATOM 733 O O . ARG A 1 85 ? -3.983 5.468 17.449 1.00 89.44 85 ARG A O 1
ATOM 740 N N . GLN A 1 86 ? -2.948 4.965 15.528 1.00 90.75 86 GLN A N 1
ATOM 741 C CA . GLN A 1 86 ? -4.083 4.321 14.877 1.00 90.75 86 GLN A CA 1
ATOM 742 C C . GLN A 1 86 ? -3.797 2.842 14.634 1.00 90.75 86 GLN A C 1
ATOM 744 O O . GLN A 1 86 ? -2.652 2.394 14.674 1.00 90.75 86 GLN A O 1
ATOM 749 N N . ARG A 1 87 ? -4.856 2.075 14.385 1.00 91.50 87 ARG A N 1
ATOM 750 C CA . ARG A 1 87 ? -4.776 0.669 13.995 1.00 91.50 87 ARG A CA 1
ATOM 751 C C . ARG A 1 87 ? -5.719 0.358 12.840 1.00 91.50 87 ARG A C 1
ATOM 753 O O . ARG A 1 87 ? -6.826 0.900 12.787 1.00 91.50 87 ARG A O 1
ATOM 760 N N . LEU A 1 88 ? -5.287 -0.539 11.958 1.00 91.19 88 LEU A N 1
ATOM 761 C CA . LEU A 1 88 ? -6.137 -1.163 10.946 1.00 91.19 88 LEU A CA 1
ATOM 762 C C . LEU A 1 88 ? -6.712 -2.465 11.506 1.00 91.19 88 LEU A C 1
ATOM 764 O O . LEU A 1 88 ? -5.964 -3.282 12.035 1.00 91.19 88 LEU A O 1
ATOM 768 N N . HIS A 1 89 ? -8.024 -2.638 11.404 1.00 89.69 89 HIS A N 1
ATOM 769 C CA . HIS A 1 89 ? -8.773 -3.796 11.906 1.00 89.69 89 HIS A CA 1
ATOM 770 C C . HIS A 1 89 ? -10.003 -4.053 11.024 1.00 89.69 89 HIS A C 1
ATOM 772 O O . HIS A 1 89 ? -10.281 -3.245 10.140 1.00 89.69 89 HIS A O 1
ATOM 778 N N . ASP A 1 90 ? -10.729 -5.152 11.253 1.00 78.75 90 ASP A N 1
ATOM 779 C CA . ASP A 1 90 ? -12.032 -5.434 10.620 1.00 78.75 90 ASP A CA 1
ATOM 780 C C . ASP A 1 90 ? -12.019 -5.287 9.086 1.00 78.75 90 ASP A C 1
ATOM 782 O O . ASP A 1 90 ? -12.660 -4.414 8.506 1.00 78.75 90 ASP A O 1
ATOM 786 N N . GLY A 1 91 ? -11.231 -6.137 8.426 1.00 75.56 91 GLY A N 1
ATOM 787 C CA . GLY A 1 91 ? -10.880 -6.002 7.010 1.00 75.56 91 GLY A CA 1
ATOM 788 C C . GLY A 1 91 ? -11.886 -6.484 5.967 1.00 75.56 91 GLY A C 1
ATOM 789 O O . GLY A 1 91 ? -11.484 -6.612 4.820 1.00 75.56 91 GLY A O 1
ATOM 790 N N . ASP A 1 92 ? -13.149 -6.768 6.287 1.00 76.94 92 ASP A N 1
ATOM 791 C CA . ASP A 1 92 ? -14.091 -7.295 5.284 1.00 76.94 92 ASP A CA 1
ATOM 792 C C . ASP A 1 92 ? -15.278 -6.327 5.067 1.00 76.94 92 ASP A C 1
ATOM 794 O O . ASP A 1 92 ? -16.060 -6.110 5.999 1.00 76.94 92 ASP A O 1
ATOM 798 N N . PRO A 1 93 ? -15.424 -5.675 3.886 1.00 79.38 93 PRO A N 1
ATOM 799 C CA . PRO A 1 93 ? -14.586 -5.754 2.675 1.00 79.38 93 PRO A CA 1
ATOM 800 C C . PRO A 1 93 ? -13.393 -4.773 2.626 1.00 79.38 93 PRO A C 1
ATOM 802 O O . PRO A 1 93 ? -12.567 -4.865 1.720 1.00 79.38 93 PRO A O 1
ATOM 805 N N . LEU A 1 94 ? -13.317 -3.796 3.536 1.00 87.31 94 LEU A N 1
ATOM 806 C CA . LEU A 1 94 ? -12.259 -2.780 3.577 1.00 87.31 94 LEU A CA 1
ATOM 807 C C . LEU A 1 94 ? -11.692 -2.667 4.990 1.00 87.31 94 LEU A C 1
ATOM 809 O O . LEU A 1 94 ? -12.466 -2.711 5.945 1.00 87.31 94 LEU A O 1
ATOM 813 N N . PRO A 1 95 ? -10.378 -2.439 5.140 1.00 90.69 95 PRO A N 1
ATOM 814 C CA . PRO A 1 95 ? -9.776 -2.245 6.447 1.00 90.69 95 PRO A CA 1
ATOM 815 C C . PRO A 1 95 ? -10.342 -0.992 7.122 1.00 90.69 95 PRO A C 1
ATOM 817 O O . PRO A 1 95 ? -10.429 0.086 6.524 1.00 90.69 95 PRO A O 1
ATOM 820 N N . ARG A 1 96 ? -10.717 -1.132 8.393 1.00 90.56 96 ARG A N 1
ATOM 821 C CA . ARG A 1 96 ? -11.187 -0.039 9.243 1.00 90.56 96 ARG A CA 1
ATOM 822 C C . ARG A 1 96 ? -10.030 0.557 10.022 1.00 90.56 96 ARG A C 1
ATOM 824 O O . ARG A 1 96 ? -9.253 -0.148 10.663 1.00 90.56 96 ARG A O 1
ATOM 831 N N . LEU A 1 97 ? -9.948 1.874 10.010 1.00 91.88 97 LEU A N 1
ATOM 832 C CA . LEU A 1 97 ? -9.022 2.667 10.792 1.00 91.88 97 LEU A CA 1
ATOM 833 C C . LEU A 1 97 ? -9.716 3.103 12.081 1.00 91.88 97 LEU A C 1
ATOM 835 O O . LEU A 1 97 ? -10.716 3.819 12.044 1.00 91.88 97 LEU A O 1
ATOM 839 N N . SER A 1 98 ? -9.163 2.692 13.217 1.00 88.56 98 SER A N 1
ATOM 840 C CA . SER A 1 98 ? -9.608 3.155 14.534 1.00 88.56 98 SER A CA 1
ATOM 841 C C . SER A 1 98 ? -8.431 3.683 15.342 1.00 88.56 98 SER A C 1
ATOM 843 O O . SER A 1 98 ? -7.296 3.244 15.132 1.00 88.56 98 SER A O 1
ATOM 845 N N . PRO A 1 99 ? -8.671 4.585 16.307 1.00 86.88 99 PRO A N 1
ATOM 846 C CA . PRO A 1 99 ? -7.672 4.924 17.308 1.00 86.88 99 PRO A CA 1
ATOM 847 C C . PRO A 1 99 ? -7.188 3.659 18.022 1.00 86.88 99 PRO A C 1
ATOM 849 O O . PRO A 1 99 ? -7.976 2.757 18.329 1.00 86.88 99 PRO A O 1
ATOM 852 N N . LEU A 1 100 ? -5.890 3.585 18.298 1.00 83.69 100 LEU A N 1
ATOM 853 C CA . LEU A 1 100 ? -5.341 2.551 19.159 1.00 83.69 100 LEU A CA 1
ATOM 854 C C . LEU A 1 100 ? -5.916 2.787 20.566 1.00 83.69 100 LEU A C 1
ATOM 856 O O . LEU A 1 100 ? -5.714 3.878 21.108 1.00 83.69 100 LEU A O 1
ATOM 860 N N . PRO A 1 101 ? -6.641 1.824 21.167 1.00 73.06 101 PRO A N 1
ATOM 861 C CA . PRO A 1 101 ? -7.185 2.016 22.500 1.00 73.06 101 PRO A CA 1
ATOM 862 C C . PRO A 1 101 ? -6.031 2.328 23.449 1.00 73.06 101 PRO A C 1
ATOM 864 O O . PRO A 1 101 ? -5.040 1.591 23.502 1.00 73.06 101 PRO A O 1
ATOM 867 N N . ALA A 1 102 ? -6.151 3.439 24.179 1.00 66.88 102 ALA A N 1
ATOM 868 C CA . ALA A 1 102 ? -5.256 3.714 25.287 1.00 66.88 102 ALA A CA 1
ATOM 869 C C . ALA A 1 102 ? -5.268 2.473 26.180 1.00 66.88 102 ALA A C 1
ATOM 871 O O . ALA A 1 102 ? -6.337 1.938 26.478 1.00 66.88 102 ALA A O 1
ATOM 872 N N . ARG A 1 103 ? -4.083 1.969 26.537 1.00 53.84 103 ARG A N 1
ATOM 873 C CA . ARG A 1 103 ? -3.949 0.831 27.445 1.00 53.84 103 ARG A CA 1
ATOM 874 C C . ARG A 1 103 ? -4.707 1.190 28.719 1.00 53.84 103 ARG A C 1
ATOM 876 O O . ARG A 1 103 ? -4.196 1.963 29.525 1.00 53.84 103 ARG A O 1
ATOM 883 N N . ALA A 1 104 ? -5.924 0.672 28.862 1.00 54.12 104 ALA A N 1
ATOM 884 C CA . ALA A 1 104 ? -6.697 0.853 30.072 1.00 54.12 104 ALA A CA 1
ATOM 885 C C . ALA A 1 104 ? -5.838 0.300 31.218 1.00 54.12 104 ALA A C 1
ATOM 887 O O . ALA A 1 104 ? -5.291 -0.805 31.072 1.00 54.12 104 ALA A O 1
ATOM 888 N N . PRO A 1 105 ? -5.638 1.046 32.318 1.00 49.84 105 PRO A N 1
ATOM 889 C CA . PRO A 1 105 ? -5.071 0.439 33.507 1.00 49.84 105 PRO A CA 1
ATOM 890 C C . PRO A 1 105 ? -5.967 -0.751 33.841 1.00 49.84 105 PRO A C 1
ATOM 892 O O . PRO A 1 105 ? -7.192 -0.627 33.838 1.00 49.84 105 PRO A O 1
ATOM 895 N N . ALA A 1 106 ? -5.361 -1.922 34.033 1.00 52.81 106 ALA A N 1
ATOM 896 C CA . ALA A 1 106 ? -6.081 -3.082 34.517 1.00 52.81 106 ALA A CA 1
ATOM 897 C C . ALA A 1 106 ? -6.719 -2.669 35.845 1.00 52.81 106 ALA A C 1
ATOM 899 O O . ALA A 1 106 ? -6.021 -2.507 36.844 1.00 52.81 106 ALA A O 1
ATOM 900 N N . ILE A 1 107 ? -8.026 -2.416 35.829 1.00 57.06 107 ILE A N 1
ATOM 901 C CA . ILE A 1 107 ? -8.802 -2.213 37.041 1.00 57.06 107 ILE A CA 1
ATOM 902 C C . ILE A 1 107 ? -8.843 -3.597 37.673 1.00 57.06 107 ILE A C 1
ATOM 904 O O . ILE A 1 107 ? -9.625 -4.463 37.281 1.00 57.06 107 ILE A O 1
ATOM 908 N N . ALA A 1 108 ? -7.871 -3.848 38.545 1.00 53.75 108 ALA A N 1
ATOM 909 C CA . ALA A 1 108 ? -7.830 -5.033 39.366 1.00 53.75 108 ALA A CA 1
ATOM 910 C C . ALA A 1 108 ? -9.112 -5.038 40.202 1.00 53.75 108 ALA A C 1
ATOM 912 O O . ALA A 1 108 ? -9.306 -4.167 41.041 1.00 53.75 108 ALA A O 1
ATOM 913 N N . GLY A 1 109 ? -9.991 -5.982 39.869 1.00 48.44 109 GLY A N 1
ATOM 914 C CA . GLY A 1 109 ? -11.078 -6.516 40.682 1.00 48.44 109 GLY A CA 1
ATOM 915 C C . GLY A 1 109 ? -11.743 -5.560 41.666 1.00 48.44 109 GLY A C 1
ATOM 916 O O . GLY A 1 109 ? -11.336 -5.461 42.818 1.00 48.44 109 GLY A O 1
ATOM 917 N N . ALA A 1 110 ? -12.878 -4.999 41.259 1.00 62.47 110 ALA A N 1
ATOM 918 C CA . ALA A 1 110 ? -13.969 -4.820 42.203 1.00 62.47 110 ALA A CA 1
ATOM 919 C C . ALA A 1 110 ? -14.5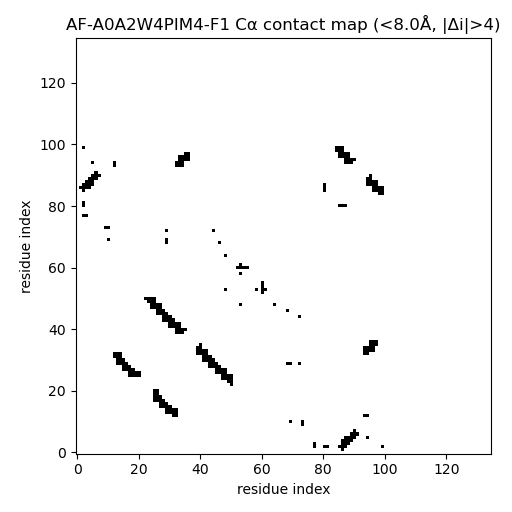26 -6.208 42.574 1.00 62.47 110 ALA A C 1
ATOM 921 O O . ALA A 1 110 ? -14.962 -6.944 41.691 1.00 62.47 110 ALA A O 1
ATOM 922 N N . THR A 1 111 ? -14.443 -6.568 43.856 1.00 55.81 111 THR A N 1
ATOM 923 C CA . THR A 1 111 ? -15.372 -7.382 44.683 1.00 55.81 111 THR A CA 1
ATOM 924 C C . THR A 1 111 ? -14.657 -7.593 46.035 1.00 55.81 111 THR A C 1
ATOM 926 O O . THR A 1 111 ? -13.476 -7.906 46.053 1.00 55.81 111 THR A O 1
ATOM 929 N N . CYS A 1 112 ? -15.210 -7.292 47.211 1.00 38.91 112 CYS A N 1
ATOM 930 C CA . CYS A 1 112 ? -16.485 -7.724 47.770 1.00 38.91 112 CYS A CA 1
ATOM 931 C C . CYS A 1 112 ? -16.959 -6.802 48.911 1.00 38.91 112 CYS A C 1
ATOM 933 O O . CYS A 1 112 ? -16.151 -6.250 49.648 1.00 38.91 112 CYS A O 1
ATOM 935 N N . ALA A 1 113 ? -18.280 -6.842 49.100 1.00 47.16 113 ALA A N 1
ATOM 936 C CA . ALA A 1 113 ? -19.002 -6.798 50.372 1.00 47.16 113 ALA A CA 1
ATOM 937 C C . ALA A 1 113 ? -19.130 -5.459 51.129 1.00 47.16 113 ALA A C 1
ATOM 939 O O . ALA A 1 113 ? -18.241 -4.999 51.833 1.00 47.16 113 ALA A O 1
ATOM 940 N N . THR A 1 114 ? -20.344 -4.919 51.001 1.00 57.44 114 THR A N 1
ATOM 941 C CA . THR A 1 114 ? -21.181 -4.255 52.008 1.00 57.44 114 THR A CA 1
ATOM 942 C C . THR A 1 114 ? -20.804 -4.512 53.47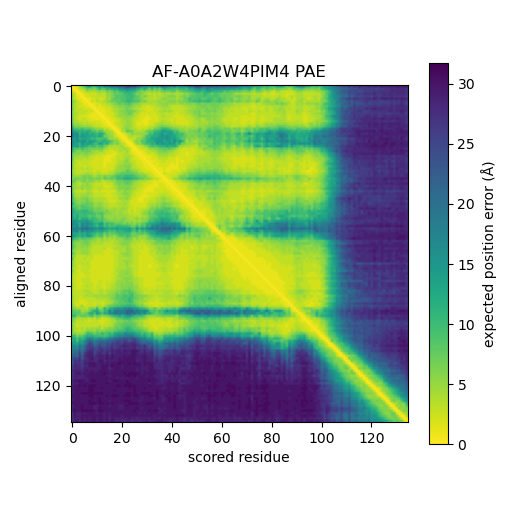1 1.00 57.44 114 THR A C 1
ATOM 944 O O . THR A 1 114 ? -20.823 -5.665 53.889 1.00 57.44 114 THR A O 1
ATOM 947 N N . ASP A 1 115 ? -20.632 -3.439 54.251 1.00 44.06 115 ASP A N 1
ATOM 948 C CA . ASP A 1 115 ? -21.259 -3.285 55.574 1.00 44.06 115 ASP A CA 1
ATOM 949 C C . ASP A 1 115 ? -21.285 -1.793 55.979 1.00 44.06 115 ASP A C 1
ATOM 951 O O . ASP A 1 115 ? -20.256 -1.123 56.023 1.00 44.06 115 ASP A O 1
ATOM 955 N N . ILE A 1 116 ? -22.489 -1.263 56.190 1.00 62.66 116 ILE A N 1
ATOM 956 C CA . ILE A 1 116 ? -22.809 0.009 56.866 1.00 62.66 116 ILE A CA 1
ATOM 957 C C . ILE A 1 116 ? -23.421 -0.472 58.193 1.00 62.66 116 ILE A C 1
ATOM 959 O O . ILE A 1 116 ? -24.328 -1.306 58.087 1.00 62.66 116 ILE A O 1
ATOM 963 N N . PRO A 1 117 ? -23.038 0.016 59.400 1.00 61.19 117 PRO A N 1
ATOM 964 C CA . PRO A 1 117 ? -23.497 1.350 59.802 1.00 61.19 117 PRO A CA 1
ATOM 965 C C . PRO A 1 117 ? -22.737 2.099 60.928 1.00 61.19 117 PRO A C 1
ATOM 967 O O . PRO A 1 117 ? -21.900 1.562 61.641 1.00 61.19 117 PRO A O 1
ATOM 970 N N . ASP A 1 118 ? -23.191 3.344 61.110 1.00 53.19 118 ASP A N 1
ATOM 971 C CA . ASP A 1 118 ? -23.557 3.953 62.401 1.00 53.19 118 ASP A CA 1
ATOM 972 C C . ASP A 1 118 ? -22.548 4.796 63.211 1.00 53.19 118 ASP A C 1
ATOM 974 O O . ASP A 1 118 ? -21.412 4.406 63.456 1.00 53.19 118 ASP A O 1
ATOM 978 N N . GLN A 1 119 ? -23.113 5.888 63.753 1.00 46.84 119 GLN A N 1
ATOM 979 C CA . GLN A 1 119 ? -22.686 6.758 64.867 1.00 46.84 119 GLN A CA 1
ATOM 980 C C . GLN A 1 119 ? -21.852 8.017 64.557 1.00 46.84 119 GLN A C 1
ATOM 982 O O . GLN A 1 119 ? -20.711 7.952 64.108 1.00 46.84 119 GLN A O 1
ATOM 987 N N . GLY A 1 120 ? -22.405 9.172 64.964 1.00 44.88 120 GLY A N 1
ATOM 988 C CA . GLY A 1 120 ? -21.628 10.362 65.328 1.00 44.88 120 GLY A CA 1
ATOM 989 C C . GLY A 1 120 ? -22.195 11.704 64.863 1.00 44.88 120 GLY A C 1
ATOM 990 O O . GLY A 1 120 ? -21.582 12.365 64.033 1.00 44.88 120 GLY A O 1
ATOM 991 N N . GLN A 1 121 ? -23.349 12.108 65.401 1.00 49.94 121 GLN A N 1
ATOM 992 C CA . GLN A 1 121 ? -23.739 13.521 65.496 1.00 49.94 121 GLN A CA 1
ATOM 993 C C . GLN A 1 121 ? -22.678 14.298 66.298 1.00 49.94 121 GLN A C 1
ATOM 995 O O . GLN A 1 121 ? -22.173 13.750 67.273 1.00 49.94 121 GLN A O 1
ATOM 1000 N N . ASP A 1 122 ? -22.359 15.536 65.906 1.00 44.41 122 ASP A N 1
ATOM 1001 C CA . ASP A 1 122 ? -22.573 16.714 66.768 1.00 44.41 122 ASP A CA 1
ATOM 1002 C C . ASP A 1 122 ? -22.107 18.032 66.115 1.00 44.41 122 ASP A C 1
ATOM 1004 O O . ASP A 1 122 ? -20.968 18.184 65.684 1.00 44.41 122 ASP A O 1
ATOM 1008 N N . GLU A 1 123 ? -23.062 18.962 66.076 1.00 45.59 123 GLU A N 1
ATOM 1009 C CA . GLU A 1 123 ? -22.945 20.389 66.413 1.00 45.59 123 GLU A CA 1
ATOM 1010 C C . GLU A 1 123 ? -22.038 21.345 65.587 1.00 45.59 123 GLU A C 1
ATOM 1012 O O . GLU A 1 123 ? -20.825 21.451 65.730 1.00 45.59 123 GLU A O 1
ATOM 1017 N N . GLN A 1 124 ? -22.733 22.145 64.761 1.00 44.91 124 GLN A N 1
ATOM 1018 C CA . GLN A 1 124 ? -22.551 23.592 64.501 1.00 44.91 124 GLN A CA 1
ATOM 1019 C C . GLN A 1 124 ? -22.190 24.433 65.760 1.00 44.91 124 GLN A C 1
ATOM 1021 O O . GLN A 1 124 ? -22.374 23.931 66.862 1.00 44.91 124 GLN A O 1
ATOM 1026 N N . PRO A 1 125 ? -21.968 25.772 65.683 1.00 61.22 125 PRO A N 1
ATOM 1027 C CA . PRO A 1 125 ? -21.467 26.665 64.621 1.00 61.22 125 PRO A CA 1
ATOM 1028 C C . PRO A 1 125 ? -20.431 27.699 65.176 1.00 61.22 125 PRO A C 1
ATOM 1030 O O . PRO A 1 125 ? -19.980 27.600 66.307 1.00 61.22 125 PRO A O 1
ATOM 1033 N N . GLU A 1 126 ? -20.153 28.750 64.391 1.00 48.28 126 GLU A N 1
ATOM 1034 C CA . GLU A 1 126 ? -19.965 30.151 64.843 1.00 48.28 126 GLU A CA 1
ATOM 1035 C C . GLU A 1 126 ? -18.575 30.815 64.657 1.00 48.28 126 GLU A C 1
ATOM 1037 O O . GLU A 1 126 ? -17.549 30.388 65.170 1.00 48.28 126 GLU A O 1
ATOM 1042 N N . SER A 1 127 ? -18.630 31.882 63.847 1.00 49.22 127 SER A N 1
ATOM 1043 C CA . SER A 1 127 ? -17.936 33.182 63.839 1.00 49.22 127 SER A CA 1
ATOM 1044 C C . SER A 1 127 ? -16.547 33.387 64.458 1.00 49.22 127 SER A C 1
ATOM 1046 O O . SER A 1 127 ? -16.341 33.173 65.644 1.00 49.22 127 SER A O 1
ATOM 1048 N N . ALA A 1 128 ? -15.677 34.034 63.672 1.00 54.75 128 ALA A N 1
ATOM 1049 C CA . ALA A 1 128 ? -14.985 35.304 63.975 1.00 54.75 128 ALA A CA 1
ATOM 1050 C C . ALA A 1 128 ? -14.216 35.698 62.685 1.00 54.75 128 ALA A C 1
ATOM 1052 O O . ALA A 1 128 ? -13.503 34.875 62.119 1.00 54.75 128 ALA A O 1
ATOM 1053 N N . GLU A 1 129 ? -14.476 36.828 62.013 1.00 55.69 129 GLU A N 1
ATOM 1054 C CA . GLU A 1 129 ? -13.941 38.161 62.363 1.00 55.69 129 GLU A CA 1
ATOM 1055 C C . GLU A 1 129 ? -12.477 38.026 62.841 1.00 55.69 129 GLU A C 1
ATOM 1057 O O . GLU A 1 129 ? -12.190 37.355 63.817 1.00 55.69 129 GLU A O 1
ATOM 1062 N N . GLU A 1 130 ? -11.455 38.552 62.173 1.00 49.50 130 GLU A N 1
ATOM 1063 C CA . GLU A 1 130 ? -11.113 39.965 62.284 1.00 49.50 130 GLU A CA 1
ATOM 1064 C C . GLU A 1 130 ? -9.639 40.160 61.810 1.00 49.50 130 GLU A C 1
ATOM 1066 O O . GLU A 1 130 ? -8.761 39.365 62.130 1.00 49.50 130 GLU A O 1
ATOM 1071 N N . LEU A 1 131 ? -9.413 41.252 61.066 1.00 51.69 131 LEU A N 1
ATOM 1072 C CA . LEU A 1 131 ? -8.207 42.100 60.933 1.00 51.69 131 LEU A CA 1
ATOM 1073 C C . LEU A 1 131 ? -6.851 41.631 60.345 1.00 51.69 131 LEU A C 1
ATOM 1075 O O . LEU A 1 131 ? -6.153 40.768 60.858 1.00 51.69 131 LEU A O 1
ATOM 1079 N N . ALA A 1 132 ? -6.406 42.511 59.429 1.00 49.31 132 ALA A N 1
ATOM 1080 C CA . ALA A 1 132 ? -5.063 43.103 59.295 1.00 49.31 132 ALA A CA 1
ATOM 1081 C C . ALA A 1 132 ? -3.937 42.204 58.728 1.00 49.31 132 ALA A C 1
ATOM 1083 O O . ALA A 1 132 ? -3.837 41.026 59.010 1.00 49.31 132 ALA A O 1
ATOM 1084 N N . ASN A 1 133 ? -3.009 42.686 57.901 1.00 52.81 133 ASN A N 1
ATOM 1085 C CA . ASN A 1 133 ? -2.420 44.014 57.869 1.00 52.81 133 ASN A CA 1
ATOM 1086 C C . ASN A 1 133 ? -1.835 44.301 56.481 1.00 52.81 133 ASN A C 1
ATOM 1088 O O . ASN A 1 133 ? -1.296 43.415 55.819 1.00 52.81 133 ASN A O 1
ATOM 1092 N N . ALA A 1 134 ? -1.913 45.568 56.093 1.00 48.97 134 ALA A N 1
ATOM 1093 C CA . ALA A 1 134 ? -1.100 46.144 55.040 1.00 48.97 134 ALA A CA 1
ATOM 1094 C C . ALA A 1 134 ? 0.355 46.264 55.513 1.00 48.97 134 ALA A C 1
ATOM 1096 O O . ALA A 1 134 ? 0.603 46.607 56.671 1.00 48.97 134 ALA A O 1
ATOM 1097 N N . SER A 1 135 ? 1.301 46.046 54.605 1.00 56.19 135 SER A N 1
ATOM 1098 C CA . SER A 1 135 ? 2.592 46.746 54.519 1.00 56.19 135 SER A CA 1
ATOM 1099 C C . SER A 1 135 ? 3.191 46.498 53.143 1.00 56.19 135 SER A C 1
ATOM 1101 O O . SER A 1 135 ? 3.165 45.326 52.706 1.00 56.19 135 SER A O 1
#

Foldseek 3Di:
DALEAEPDDQQVQWDKDKDDADQQFIKIKIKAWEAEPNDIDIDMDIDTAGPVQCVVPPNCSVVVVVVVVSVVVVVVVRVVCVVQQWGWHDVVPHTYIDHNPDPPPPPPDDDDDDDDDDDDDDDDDDDDDDDDDDD

Sequence (135 aa):
MPLIDLPRALEDYFAFAETEPTRRGRRFSITLPYLSGEKLDRLQWWYHVTPAEEQMFDGHALVVFRERAVERFRRHIERWLEINRQRLHDGDPLPRLSPLPARAPAIAGATCATDIPDQGQDEQPESAEELANAS

Solvent-accessible surface area (backbone atoms only — not comparable to full-atom values): 8578 Å² total; per-residue (Å²): 129,75,54,66,51,53,92,58,65,76,72,78,57,50,48,74,48,76,49,76,82,45,101,79,21,32,44,39,37,45,31,40,59,31,27,51,81,90,44,81,49,69,50,76,47,78,51,74,47,40,62,70,62,41,61,74,39,82,82,50,27,66,60,58,51,46,55,56,48,51,56,51,49,50,54,48,50,55,52,50,28,62,76,68,45,28,24,39,28,66,39,81,91,48,33,29,48,41,73,51,77,73,82,70,76,80,79,77,71,92,80,82,81,91,85,85,87,87,90,80,88,82,82,86,86,85,88,76,88,83,84,87,80,89,132

Mean predicted aligned error: 13.98 Å